Protein AF-A0A969TX48-F1 (afdb_monomer)

pLDDT: mean 79.59, std 17.53, range [32.19, 98.12]

Sequence (129 aa):
MATDNGFSFNRATLFDFSFYENYINISRQLLSPIADNALTYYKYRLVSTTRDEIGRDIYKIEVLPKRKEDPTWAGEVYIIDNQWNLYATDLYVTGKSISQSILDTLRMRQSFVETDKVWRPFAQIFPSN

Structure (mmCIF, N/CA/C/O backbone):
data_AF-A0A969TX48-F1
#
_entry.id   AF-A0A969TX48-F1
#
loop_
_atom_site.group_PDB
_atom_site.id
_atom_site.type_symbol
_atom_site.label_atom_id
_atom_site.label_alt_id
_atom_site.label_comp_id
_atom_site.label_asym_id
_atom_site.label_entity_id
_atom_site.label_seq_id
_atom_site.pdbx_PDB_ins_code
_atom_site.Cartn_x
_atom_site.Cartn_y
_atom_site.Cartn_z
_atom_site.occupancy
_atom_site.B_iso_or_equiv
_atom_site.auth_seq_id
_atom_site.auth_comp_id
_atom_site.auth_asym_id
_atom_site.auth_atom_id
_atom_site.pdbx_PDB_model_num
ATOM 1 N N . MET A 1 1 ? 20.315 25.877 -17.060 1.00 32.19 1 MET A N 1
ATOM 2 C CA . MET A 1 1 ? 20.063 24.780 -18.016 1.00 32.19 1 MET A CA 1
ATOM 3 C C . MET A 1 1 ? 19.610 23.586 -17.194 1.00 32.19 1 MET A C 1
ATOM 5 O O . MET A 1 1 ? 20.451 22.931 -16.602 1.00 32.19 1 MET A O 1
ATOM 9 N N . ALA A 1 2 ? 18.300 23.406 -17.028 1.00 35.12 2 ALA A N 1
ATOM 10 C CA . ALA A 1 2 ? 17.752 22.224 -16.369 1.00 35.12 2 ALA A CA 1
ATOM 11 C C . ALA A 1 2 ? 17.489 21.195 -17.469 1.00 35.12 2 ALA A C 1
ATOM 13 O O . ALA A 1 2 ? 16.756 21.480 -18.414 1.00 35.12 2 ALA A O 1
ATOM 14 N N . THR A 1 3 ? 18.183 20.067 -17.401 1.00 35.12 3 THR A N 1
ATOM 15 C CA . THR A 1 3 ? 18.034 18.934 -18.310 1.00 35.12 3 THR A CA 1
ATOM 16 C C . THR A 1 3 ? 16.641 18.347 -18.137 1.00 35.12 3 THR A C 1
ATOM 18 O O . THR A 1 3 ? 16.366 17.618 -17.188 1.00 35.12 3 THR A O 1
ATOM 21 N N . ASP A 1 4 ? 15.764 18.697 -19.071 1.00 48.16 4 ASP A N 1
ATOM 22 C CA . ASP A 1 4 ? 14.486 18.044 -19.323 1.00 48.16 4 ASP A CA 1
ATOM 23 C C . ASP A 1 4 ? 14.789 16.684 -19.978 1.00 48.16 4 ASP A C 1
ATOM 25 O O . ASP A 1 4 ? 14.751 16.518 -21.198 1.00 48.16 4 ASP A O 1
ATOM 29 N N . ASN A 1 5 ? 15.241 15.721 -19.170 1.00 44.59 5 ASN A N 1
ATOM 30 C CA . ASN A 1 5 ? 15.482 14.359 -19.634 1.00 44.59 5 ASN A CA 1
ATOM 31 C C . ASN A 1 5 ? 14.136 13.641 -19.714 1.00 44.59 5 ASN A C 1
ATOM 33 O O . ASN A 1 5 ? 13.612 13.118 -18.731 1.00 44.59 5 ASN A O 1
ATOM 37 N N . GLY A 1 6 ? 13.586 13.689 -20.925 1.00 41.62 6 GLY A N 1
ATOM 38 C CA . GLY A 1 6 ? 12.281 13.190 -21.309 1.00 41.62 6 GLY A CA 1
ATOM 39 C C . GLY A 1 6 ? 11.969 11.783 -20.813 1.00 41.62 6 GLY A C 1
ATOM 40 O O . GLY A 1 6 ? 12.508 10.792 -21.298 1.00 41.62 6 GLY A O 1
ATOM 41 N N . PHE A 1 7 ? 10.968 11.714 -19.945 1.00 51.03 7 PHE A N 1
ATOM 42 C CA . PHE A 1 7 ? 10.019 10.617 -19.929 1.00 51.03 7 PHE A CA 1
ATOM 43 C C . PHE A 1 7 ? 8.630 11.203 -20.160 1.00 51.03 7 PHE A C 1
ATOM 45 O O . PHE A 1 7 ? 8.092 11.924 -19.319 1.00 51.03 7 PHE A O 1
ATOM 52 N N . SER A 1 8 ? 8.029 10.889 -21.307 1.00 47.28 8 SER A N 1
ATOM 53 C CA . SER A 1 8 ? 6.636 11.217 -21.602 1.00 47.28 8 SER A CA 1
ATOM 54 C C . SER A 1 8 ? 5.707 10.249 -20.861 1.00 47.28 8 SER A C 1
ATOM 56 O O . SER A 1 8 ?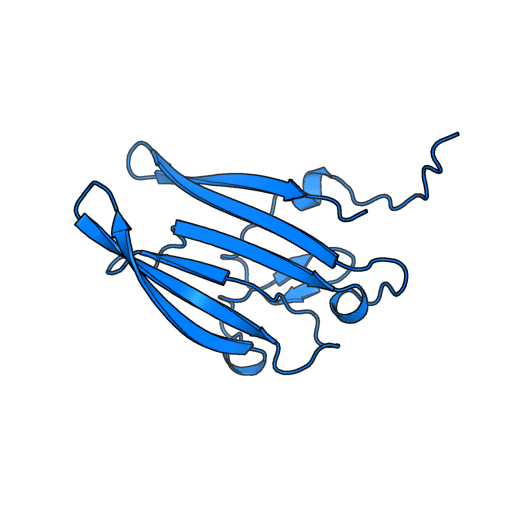 4.974 9.476 -21.478 1.00 47.28 8 SER A O 1
ATOM 58 N N . PHE A 1 9 ? 5.742 10.250 -19.527 1.00 55.78 9 PHE A N 1
ATOM 59 C CA . PHE A 1 9 ? 4.624 9.707 -18.766 1.00 55.78 9 PHE A CA 1
ATOM 60 C C . PHE A 1 9 ? 3.443 10.618 -19.062 1.00 55.78 9 PHE A C 1
ATOM 62 O O . PHE A 1 9 ? 3.477 11.807 -18.734 1.00 55.78 9 PHE A O 1
ATOM 69 N N . ASN A 1 10 ? 2.415 10.097 -19.730 1.00 54.50 10 ASN A N 1
ATOM 70 C CA . ASN A 1 10 ? 1.182 10.848 -19.866 1.00 54.50 10 ASN A CA 1
ATOM 71 C C . ASN A 1 10 ? 0.667 11.091 -18.441 1.00 54.50 10 ASN A C 1
ATOM 73 O O . ASN A 1 10 ? 0.230 10.158 -17.765 1.00 54.50 10 ASN A O 1
ATOM 77 N N . ARG A 1 11 ? 0.808 12.335 -17.965 1.00 56.97 11 ARG A N 1
ATOM 78 C CA . ARG A 1 11 ? 0.489 12.731 -16.589 1.00 56.97 11 ARG A CA 1
ATOM 79 C C . ARG A 1 11 ? -0.959 12.377 -16.243 1.00 56.97 11 ARG A C 1
ATOM 81 O O . ARG A 1 11 ? -1.211 12.045 -15.096 1.00 56.97 11 ARG A O 1
ATOM 88 N N . ALA A 1 12 ? -1.867 12.343 -17.225 1.00 55.53 12 ALA A N 1
ATOM 89 C CA . ALA A 1 12 ? -3.250 11.905 -17.034 1.00 55.53 12 ALA A CA 1
ATOM 90 C C . ALA A 1 12 ? -3.348 10.458 -16.515 1.00 55.53 12 ALA A C 1
ATOM 92 O O . ALA A 1 12 ? -4.078 10.203 -15.566 1.00 55.53 12 ALA A O 1
ATOM 93 N N . THR A 1 13 ? -2.537 9.532 -17.041 1.00 57.94 13 THR A N 1
ATOM 94 C CA . THR A 1 13 ? -2.488 8.124 -16.589 1.00 57.94 13 THR A CA 1
ATOM 95 C C . THR A 1 13 ? -2.015 7.964 -15.145 1.00 57.94 13 THR A C 1
ATOM 97 O O . THR A 1 13 ? -2.324 6.959 -14.523 1.00 57.94 13 THR A O 1
ATOM 100 N N . LEU A 1 14 ? -1.261 8.930 -14.604 1.00 59.72 14 LEU A N 1
ATOM 101 C CA . LEU A 1 14 ? -0.845 8.920 -13.197 1.00 59.72 14 LEU A CA 1
ATOM 102 C C . LEU A 1 14 ? -1.933 9.461 -12.253 1.00 59.72 14 LEU A C 1
ATOM 104 O O . LEU A 1 14 ? -1.836 9.270 -11.046 1.00 59.72 14 LEU A O 1
ATOM 108 N N . PHE A 1 15 ? -2.946 10.150 -12.778 1.00 60.91 15 PHE A N 1
ATOM 109 C CA . PHE A 1 15 ? -4.062 10.673 -11.985 1.00 60.91 15 PHE A CA 1
ATOM 110 C C . PHE A 1 15 ? -5.342 9.839 -12.128 1.00 60.91 15 PHE A C 1
ATOM 112 O O . PHE A 1 15 ? -6.207 9.938 -11.264 1.00 60.91 15 PHE A O 1
ATOM 119 N N . ASP A 1 16 ? -5.447 9.011 -13.169 1.00 70.94 16 ASP A N 1
ATOM 120 C CA . ASP A 1 16 ? -6.643 8.226 -13.500 1.00 70.94 16 ASP A CA 1
ATOM 121 C C . ASP A 1 16 ? -6.435 6.716 -13.286 1.00 70.94 16 ASP A C 1
ATOM 123 O O . ASP A 1 16 ? -6.646 5.893 -14.175 1.00 70.94 16 ASP A O 1
ATOM 127 N N . PHE A 1 17 ? -5.940 6.335 -12.106 1.00 78.31 17 PHE A N 1
ATOM 128 C CA . PHE A 1 17 ? -5.869 4.930 -11.708 1.00 78.31 17 PHE A CA 1
ATOM 129 C C . PHE A 1 17 ? -6.332 4.737 -10.265 1.00 78.31 17 PHE A C 1
ATOM 131 O O . PHE A 1 17 ? -6.232 5.628 -9.418 1.00 78.31 17 PHE A O 1
ATOM 138 N N . SER A 1 18 ? -6.798 3.524 -9.983 1.00 84.56 18 SER A N 1
ATOM 139 C CA . SER A 1 18 ? -7.284 3.099 -8.677 1.00 84.56 18 SER A CA 1
ATOM 140 C C . SER A 1 18 ? -6.540 1.847 -8.230 1.00 84.56 18 SER A C 1
ATOM 142 O O . SER A 1 18 ? -6.384 0.909 -9.009 1.00 84.56 18 SER A O 1
ATOM 144 N N . PHE A 1 19 ? -6.119 1.795 -6.963 1.00 89.31 19 PHE A N 1
ATOM 145 C CA . PHE A 1 19 ? -5.558 0.568 -6.387 1.00 89.31 19 PHE A CA 1
ATOM 146 C C . PHE A 1 19 ? -6.596 -0.547 -6.229 1.00 89.31 19 PHE A C 1
ATOM 148 O O . PHE A 1 19 ? -6.198 -1.688 -6.036 1.00 89.31 19 PHE A O 1
ATOM 155 N N . TYR A 1 20 ? -7.894 -0.257 -6.358 1.00 88.88 20 TYR A N 1
ATOM 156 C CA . TYR A 1 20 ? -8.928 -1.296 -6.403 1.00 88.88 20 TYR A CA 1
ATOM 157 C C . TYR A 1 20 ? -8.900 -2.114 -7.701 1.00 88.88 20 TYR A C 1
ATOM 159 O O . TYR A 1 20 ? -9.446 -3.211 -7.733 1.00 88.88 20 TYR A O 1
ATOM 167 N N . GLU A 1 21 ? -8.240 -1.621 -8.752 1.00 90.88 21 GLU A N 1
ATOM 168 C CA . GLU A 1 21 ? -7.991 -2.413 -9.953 1.00 90.88 21 GLU A CA 1
ATOM 169 C C . GLU A 1 21 ? -6.840 -3.396 -9.719 1.00 90.88 21 GLU A C 1
ATOM 171 O O . GLU A 1 21 ? -5.821 -3.053 -9.117 1.00 90.88 21 GLU A O 1
ATOM 176 N N . ASN A 1 22 ? -6.957 -4.612 -10.260 1.00 93.50 22 ASN A N 1
ATOM 177 C CA . ASN A 1 22 ? -5.914 -5.635 -10.127 1.00 93.50 22 ASN A CA 1
ATOM 178 C C . ASN A 1 22 ? -4.570 -5.187 -10.733 1.00 93.50 22 ASN A C 1
ATOM 180 O O . ASN A 1 22 ? -3.507 -5.557 -10.231 1.00 93.50 22 ASN A O 1
ATOM 184 N N . TYR A 1 23 ? -4.604 -4.379 -11.797 1.00 92.88 23 TYR A N 1
ATOM 185 C CA . TYR A 1 23 ? -3.417 -3.930 -12.520 1.00 92.88 23 TYR A CA 1
ATOM 186 C C . TYR A 1 23 ? -3.458 -2.431 -12.803 1.00 92.88 23 TYR A C 1
ATOM 188 O O . TYR A 1 23 ? -4.480 -1.891 -13.214 1.00 92.88 23 TYR A O 1
ATOM 196 N N . ILE A 1 24 ? -2.307 -1.779 -12.658 1.00 89.88 24 ILE A N 1
ATOM 197 C CA . ILE A 1 24 ? -2.109 -0.356 -12.934 1.00 89.88 24 ILE A CA 1
ATOM 198 C C . ILE A 1 24 ? -1.015 -0.216 -13.993 1.00 89.88 24 ILE A C 1
ATOM 200 O O . ILE A 1 24 ? 0.057 -0.808 -13.876 1.00 89.88 24 ILE A O 1
ATOM 204 N N . ASN A 1 25 ? -1.267 0.569 -15.038 1.00 85.62 25 ASN A N 1
ATOM 205 C CA . ASN A 1 25 ? -0.334 0.745 -16.150 1.00 85.62 25 ASN A CA 1
ATOM 206 C C . ASN A 1 25 ? 0.570 1.965 -15.938 1.00 85.62 25 ASN A C 1
ATOM 208 O O . ASN A 1 25 ? 0.149 3.095 -16.170 1.00 85.62 25 ASN A O 1
ATOM 212 N N . ILE A 1 26 ? 1.832 1.734 -15.563 1.00 78.25 26 ILE A N 1
ATOM 213 C CA . ILE A 1 26 ? 2.874 2.776 -15.500 1.00 78.25 26 ILE A CA 1
ATOM 214 C C . ILE A 1 26 ? 4.135 2.228 -16.150 1.00 78.25 26 ILE A C 1
ATOM 216 O O . ILE A 1 26 ? 4.869 1.456 -15.535 1.00 78.25 26 ILE A O 1
ATOM 220 N N . 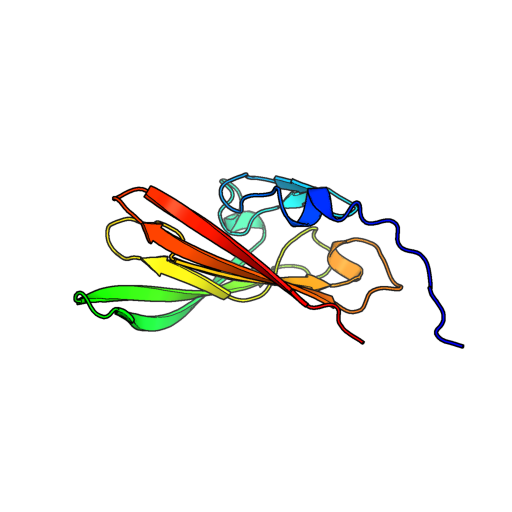SER A 1 27 ? 4.362 2.576 -17.419 1.00 77.38 27 SER A N 1
ATOM 221 C CA . SER A 1 27 ? 5.379 1.979 -18.312 1.00 77.38 27 SER A CA 1
ATOM 222 C C . SER A 1 27 ? 5.229 0.472 -18.573 1.00 77.38 27 SER A C 1
ATOM 224 O O . SER A 1 27 ? 5.564 0.009 -19.659 1.00 77.38 27 SER A O 1
ATOM 226 N N . ARG A 1 28 ? 4.697 -0.293 -17.616 1.00 85.50 28 ARG A N 1
ATOM 227 C CA . ARG A 1 28 ? 4.270 -1.691 -17.701 1.00 85.50 28 ARG A CA 1
ATOM 228 C C . ARG A 1 28 ? 3.110 -1.938 -16.729 1.00 85.50 28 ARG A C 1
ATOM 230 O O . ARG A 1 28 ? 2.829 -1.102 -15.872 1.00 85.50 28 ARG A O 1
ATOM 237 N N . GLN A 1 29 ? 2.462 -3.094 -16.850 1.00 90.12 29 GLN A N 1
ATOM 238 C CA . GLN A 1 29 ? 1.417 -3.531 -15.918 1.00 90.12 29 GLN A CA 1
ATOM 239 C C . GLN A 1 29 ? 2.023 -3.867 -14.558 1.00 90.12 29 GLN A C 1
ATOM 241 O O . GLN A 1 29 ? 2.767 -4.839 -14.445 1.00 90.12 29 GLN A O 1
ATOM 246 N N . LEU A 1 30 ? 1.692 -3.067 -13.549 1.00 92.56 30 LEU A N 1
ATOM 247 C CA . LEU A 1 30 ? 2.034 -3.267 -12.148 1.00 92.56 30 LEU A CA 1
ATOM 248 C C . LEU A 1 30 ? 0.851 -3.898 -11.422 1.00 92.56 30 LEU A C 1
ATOM 250 O O . LEU A 1 30 ? -0.270 -3.407 -11.528 1.00 92.56 30 LEU A O 1
ATOM 254 N N . LEU A 1 31 ? 1.092 -4.960 -10.663 1.00 95.88 31 LEU A N 1
ATOM 255 C CA . LEU A 1 31 ? 0.053 -5.626 -9.886 1.00 95.88 31 LEU A CA 1
ATOM 256 C C . LEU A 1 31 ? -0.304 -4.800 -8.651 1.00 95.88 31 LEU A C 1
ATOM 258 O O . LEU A 1 31 ? 0.591 -4.484 -7.876 1.00 95.88 31 LEU A O 1
ATOM 262 N N . SER A 1 32 ? -1.574 -4.494 -8.407 1.00 94.81 32 SER A N 1
ATOM 263 C CA . SER A 1 32 ? -1.982 -3.767 -7.199 1.00 94.81 32 SER A CA 1
ATOM 264 C C . SER A 1 32 ? -1.679 -4.552 -5.906 1.00 94.81 32 SER A C 1
ATOM 266 O O . SER A 1 32 ? -1.842 -5.775 -5.872 1.00 94.81 32 SER A O 1
ATOM 268 N N . PRO A 1 33 ? -1.289 -3.881 -4.803 1.00 95.56 33 PRO A N 1
ATOM 269 C CA . PRO A 1 33 ? -1.177 -4.495 -3.480 1.00 95.56 33 PRO A CA 1
ATOM 270 C C . PRO A 1 33 ? -2.465 -5.080 -2.916 1.00 95.56 33 PRO A C 1
ATOM 272 O O . PRO A 1 33 ? -2.391 -5.786 -1.917 1.00 95.56 33 PRO A O 1
ATOM 275 N N . ILE A 1 34 ? -3.626 -4.770 -3.488 1.00 93.81 34 ILE A N 1
ATOM 276 C CA . ILE A 1 34 ? -4.914 -5.334 -3.059 1.00 93.81 34 ILE A CA 1
ATOM 277 C C . ILE A 1 34 ? -5.580 -6.164 -4.162 1.00 93.81 34 ILE A C 1
ATOM 279 O O . ILE A 1 34 ? -6.771 -6.438 -4.088 1.00 93.81 34 ILE A O 1
ATOM 283 N N . ALA A 1 35 ? -4.808 -6.575 -5.173 1.00 95.75 35 ALA A N 1
ATOM 284 C CA . ALA A 1 35 ? -5.285 -7.464 -6.221 1.00 95.75 35 ALA A CA 1
ATOM 285 C C . ALA A 1 35 ? -5.652 -8.865 -5.692 1.00 95.75 35 ALA A C 1
ATOM 287 O O . ALA A 1 35 ? -5.098 -9.333 -4.694 1.00 95.75 35 ALA A O 1
ATOM 288 N N . ASP A 1 36 ? -6.490 -9.598 -6.425 1.00 95.00 36 ASP A N 1
ATOM 289 C CA . ASP A 1 36 ? -6.948 -10.943 -6.033 1.00 95.00 36 ASP A CA 1
ATOM 290 C C . ASP A 1 36 ? -5.792 -11.928 -5.773 1.00 95.00 36 ASP A C 1
ATOM 292 O O . ASP A 1 36 ? -5.827 -12.754 -4.860 1.00 95.00 36 ASP A O 1
ATOM 296 N N . ASN A 1 37 ? -4.723 -11.835 -6.566 1.00 94.56 37 ASN A N 1
ATOM 297 C CA . ASN A 1 37 ? -3.534 -12.682 -6.460 1.00 94.56 37 ASN A CA 1
ATOM 298 C C . ASN A 1 37 ? -2.370 -12.004 -5.712 1.00 94.56 37 ASN A C 1
ATOM 300 O O . ASN A 1 37 ? -1.240 -12.506 -5.757 1.00 94.56 37 ASN A O 1
ATOM 304 N N . ALA A 1 38 ? -2.618 -10.899 -5.005 1.00 95.88 38 ALA A N 1
ATOM 305 C CA . ALA A 1 38 ? -1.585 -10.083 -4.374 1.00 95.88 38 ALA A CA 1
ATOM 306 C C . ALA A 1 38 ? -0.738 -10.872 -3.355 1.00 95.88 38 ALA A C 1
ATOM 308 O O . ALA A 1 38 ? 0.489 -10.757 -3.340 1.00 95.88 38 ALA A O 1
ATOM 309 N N . LEU A 1 39 ? -1.338 -11.790 -2.589 1.00 96.00 39 LEU A N 1
ATOM 310 C CA . LEU A 1 39 ? -0.621 -12.652 -1.632 1.00 96.00 39 LEU A CA 1
ATOM 311 C C . LEU A 1 39 ? 0.458 -13.539 -2.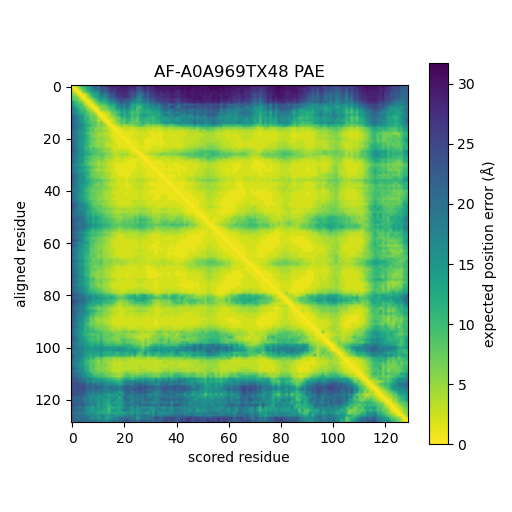277 1.00 96.00 39 LEU A C 1
ATOM 313 O O . LEU A 1 39 ? 1.378 -13.997 -1.592 1.00 96.00 39 LEU A O 1
ATOM 317 N N . THR A 1 40 ? 0.400 -13.770 -3.590 1.00 96.69 40 THR A N 1
ATOM 318 C CA . THR A 1 40 ? 1.455 -14.477 -4.331 1.00 96.69 40 THR A CA 1
ATOM 319 C C . THR A 1 40 ? 2.724 -13.634 -4.430 1.00 96.69 40 THR A C 1
ATOM 321 O O . THR A 1 40 ? 3.819 -14.176 -4.270 1.00 96.69 40 THR A O 1
ATOM 324 N N . TYR A 1 41 ? 2.583 -12.319 -4.589 1.00 96.75 41 TYR A N 1
ATOM 325 C CA . TYR A 1 41 ? 3.663 -11.383 -4.908 1.00 96.75 41 TYR A CA 1
ATOM 326 C C . TYR A 1 41 ? 4.114 -10.537 -3.718 1.00 96.75 41 TYR A C 1
ATOM 328 O O . TYR A 1 41 ? 5.259 -10.091 -3.690 1.00 96.75 41 TYR A O 1
ATOM 336 N N . TYR A 1 42 ? 3.263 -10.378 -2.706 1.00 97.56 42 TYR A N 1
ATOM 337 C CA . TYR A 1 42 ? 3.513 -9.513 -1.560 1.00 97.56 42 TYR A CA 1
ATOM 338 C C . TYR A 1 42 ? 3.620 -10.281 -0.246 1.00 97.56 42 TYR A C 1
ATOM 340 O O . TYR A 1 42 ? 3.045 -11.356 -0.056 1.00 97.56 42 TYR A O 1
ATOM 348 N N . LYS A 1 43 ? 4.374 -9.705 0.684 1.00 97.81 43 LYS A N 1
ATOM 349 C CA . LYS A 1 43 ? 4.250 -9.939 2.119 1.00 97.81 43 LYS A CA 1
ATOM 350 C C . LYS A 1 43 ? 3.640 -8.691 2.741 1.00 97.81 43 LYS A C 1
ATOM 352 O O . LYS A 1 43 ? 3.974 -7.580 2.335 1.00 97.81 43 LYS A O 1
ATOM 357 N N . TYR A 1 44 ? 2.798 -8.899 3.743 1.00 97.44 44 TYR A N 1
ATOM 358 C CA . TYR A 1 44 ? 2.162 -7.822 4.488 1.00 97.44 44 TYR A CA 1
ATOM 359 C C . TYR A 1 44 ? 2.602 -7.873 5.938 1.00 97.44 44 TYR A C 1
ATOM 361 O O . TYR A 1 44 ? 2.762 -8.956 6.509 1.00 97.44 44 TYR A O 1
ATOM 369 N N . ARG A 1 45 ? 2.781 -6.700 6.534 1.00 97.62 45 ARG A N 1
ATOM 370 C CA . ARG A 1 45 ? 3.081 -6.563 7.956 1.00 97.62 45 ARG A CA 1
ATOM 371 C C . ARG A 1 45 ? 2.219 -5.461 8.547 1.00 97.62 45 ARG A C 1
ATOM 373 O O . ARG A 1 45 ? 2.290 -4.323 8.099 1.00 97.62 45 ARG A O 1
ATOM 380 N N . LEU A 1 46 ? 1.425 -5.787 9.565 1.00 96.94 46 LEU A N 1
ATOM 381 C CA . LEU A 1 46 ? 0.731 -4.768 10.348 1.00 96.94 46 LEU A CA 1
ATOM 382 C C . LEU A 1 46 ? 1.780 -3.944 11.106 1.00 96.94 46 LEU A C 1
ATOM 384 O O . LEU A 1 46 ? 2.563 -4.493 11.881 1.00 96.94 46 LEU A O 1
ATOM 388 N N . VAL A 1 47 ? 1.817 -2.640 10.844 1.00 97.19 47 VAL A N 1
ATOM 389 C CA . VAL A 1 47 ? 2.76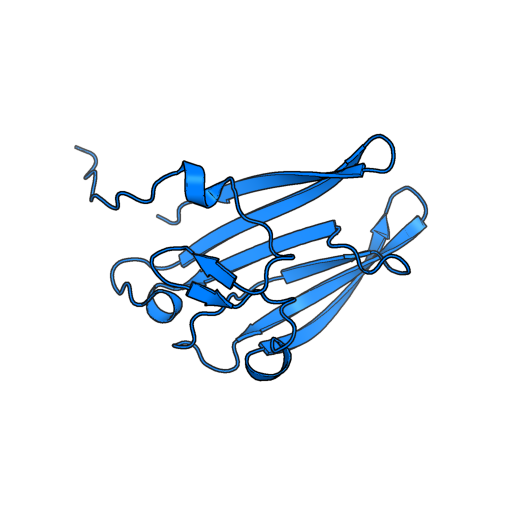1 -1.700 11.462 1.00 97.19 47 VAL A CA 1
ATOM 390 C C . VAL A 1 47 ? 2.149 -1.083 12.710 1.00 97.19 47 VAL A C 1
ATOM 392 O O . VAL A 1 47 ? 2.799 -1.020 13.750 1.00 97.19 47 VAL A O 1
ATOM 395 N N . SER A 1 48 ? 0.903 -0.623 12.611 1.00 95.50 48 SER A N 1
ATOM 396 C CA . SER A 1 48 ? 0.187 0.005 13.718 1.00 95.50 48 SER A CA 1
ATOM 397 C C . SER A 1 48 ? -1.315 0.024 13.466 1.00 95.50 48 SER A C 1
ATOM 399 O O . SER A 1 48 ? -1.758 -0.013 12.318 1.00 95.50 48 SER A O 1
ATOM 401 N N . THR A 1 49 ? -2.077 0.187 14.541 1.00 95.69 49 THR A N 1
ATOM 402 C CA . THR A 1 49 ? -3.506 0.501 14.495 1.00 95.69 49 THR A CA 1
ATOM 403 C C . THR A 1 49 ? -3.714 1.856 15.158 1.00 95.69 49 THR A C 1
ATOM 405 O O . THR A 1 49 ? -3.234 2.079 16.269 1.00 95.69 49 THR A O 1
ATOM 408 N N . THR A 1 50 ? -4.395 2.769 14.476 1.00 92.75 50 THR A N 1
ATOM 409 C CA . THR A 1 50 ? -4.718 4.119 14.970 1.00 92.75 50 THR A CA 1
ATOM 410 C C . THR A 1 50 ? -6.215 4.360 14.873 1.00 92.75 50 THR A C 1
ATOM 412 O O . THR A 1 50 ? -6.858 3.702 14.071 1.00 92.75 50 THR A O 1
ATOM 415 N N . ARG A 1 51 ? -6.775 5.316 15.620 1.00 89.38 51 ARG A N 1
ATOM 416 C CA . ARG A 1 51 ? -8.169 5.746 15.419 1.00 89.38 51 ARG A CA 1
ATOM 417 C C . ARG A 1 51 ? -8.256 7.078 14.706 1.00 89.38 51 ARG A C 1
ATOM 419 O O . ARG A 1 51 ? -7.416 7.945 14.943 1.00 89.38 51 ARG A O 1
ATOM 426 N N . ASP A 1 52 ? -9.276 7.226 13.871 1.00 83.38 52 ASP A N 1
ATOM 427 C CA . ASP A 1 52 ? -9.666 8.528 13.338 1.00 83.38 52 ASP A CA 1
ATOM 428 C C . ASP A 1 52 ? -10.502 9.343 14.338 1.00 83.38 52 ASP A C 1
ATOM 430 O O . ASP A 1 52 ? -10.816 8.897 15.445 1.00 83.38 52 ASP A O 1
ATOM 434 N N . GLU A 1 53 ? -10.857 10.564 13.938 1.00 80.69 53 GLU A N 1
ATOM 435 C CA . GLU A 1 53 ? -11.597 11.526 14.764 1.00 80.69 53 GLU A CA 1
ATOM 436 C C . GLU A 1 53 ? -12.993 11.036 15.177 1.00 80.69 53 GLU A C 1
ATOM 438 O O . GLU A 1 53 ? -13.518 11.476 16.199 1.00 80.69 53 GLU A O 1
ATOM 443 N N . ILE A 1 54 ? -13.584 10.109 14.416 1.00 83.94 54 ILE A N 1
ATOM 444 C CA . ILE A 1 54 ? -14.909 9.540 14.692 1.00 83.94 54 ILE A CA 1
ATOM 445 C C . ILE A 1 54 ? -14.834 8.154 15.354 1.00 83.94 54 ILE A C 1
ATOM 447 O O . ILE A 1 54 ? -15.863 7.519 15.581 1.00 83.94 54 ILE A O 1
ATOM 451 N N . GLY A 1 55 ? -13.628 7.701 15.714 1.00 85.31 55 GLY A N 1
ATOM 452 C CA . GLY A 1 55 ? -13.386 6.491 16.495 1.00 85.31 55 GLY A CA 1
ATOM 453 C C . GLY A 1 55 ? -13.266 5.197 15.689 1.00 85.31 55 GLY A C 1
ATOM 454 O O . GLY A 1 55 ? -13.291 4.128 16.297 1.00 85.31 55 GLY A O 1
ATOM 455 N N . ARG A 1 56 ? -13.123 5.257 14.358 1.00 87.81 56 ARG A N 1
ATOM 456 C CA . ARG A 1 56 ? -12.857 4.072 13.524 1.00 87.81 56 ARG A CA 1
ATOM 457 C C . ARG A 1 56 ? -11.394 3.6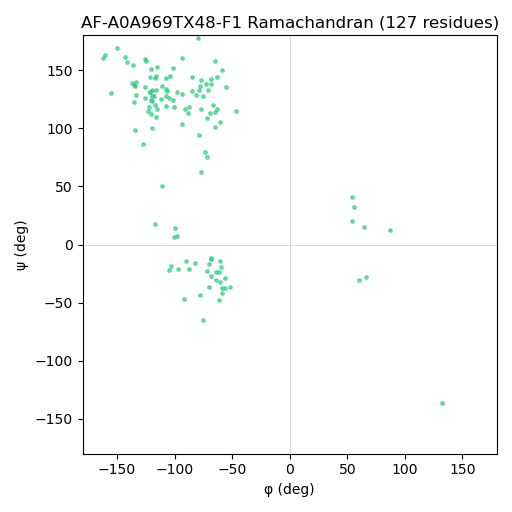72 13.628 1.00 87.81 56 ARG A C 1
ATOM 459 O O . ARG A 1 56 ? -10.516 4.530 13.542 1.00 87.81 56 ARG A O 1
ATOM 466 N N . ASP A 1 57 ? -11.130 2.375 13.756 1.00 91.69 57 ASP A N 1
ATOM 467 C CA . ASP A 1 57 ? -9.771 1.848 13.689 1.00 91.69 57 ASP A CA 1
ATOM 468 C C . ASP A 1 57 ? -9.255 1.894 12.234 1.00 91.69 57 ASP A C 1
ATOM 470 O O . ASP A 1 57 ? -9.966 1.592 11.276 1.00 91.69 57 ASP A O 1
ATOM 474 N N . ILE A 1 58 ? -7.998 2.293 12.070 1.00 92.81 58 ILE A N 1
ATOM 475 C CA . ILE A 1 58 ? -7.258 2.366 10.812 1.00 92.81 58 ILE A CA 1
ATOM 476 C 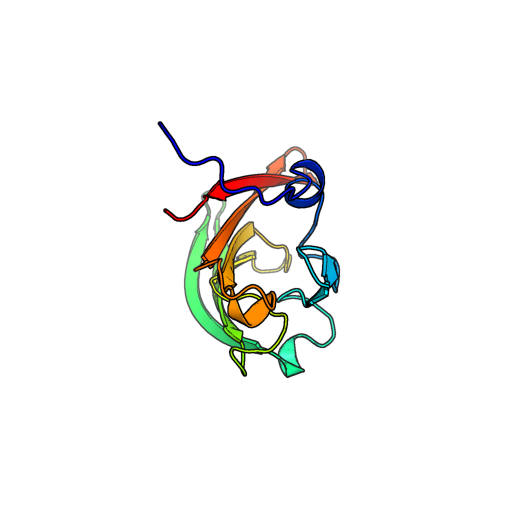C . ILE A 1 58 ? -6.012 1.500 10.967 1.00 92.81 58 ILE A C 1
ATOM 478 O O . ILE A 1 58 ? -5.138 1.776 11.797 1.00 92.81 58 ILE A O 1
ATOM 482 N N . TYR A 1 59 ? -5.910 0.472 10.134 1.00 95.19 59 TYR A N 1
ATOM 483 C CA . TYR A 1 59 ? -4.758 -0.409 10.053 1.00 95.19 59 TYR A CA 1
ATOM 484 C C . TYR A 1 59 ? -3.728 0.158 9.094 1.00 95.19 59 TYR A C 1
ATOM 486 O O . TYR A 1 59 ? -3.978 0.282 7.897 1.00 95.19 59 TYR A O 1
ATOM 494 N N . LYS A 1 60 ? -2.541 0.447 9.616 1.00 96.19 60 LYS A N 1
ATOM 495 C CA . LYS A 1 60 ? -1.364 0.748 8.813 1.00 96.19 60 LYS A CA 1
ATOM 496 C C . LYS A 1 60 ? -0.646 -0.557 8.488 1.00 96.19 60 LYS A C 1
ATOM 498 O O . LYS A 1 60 ? -0.100 -1.202 9.385 1.00 96.19 60 LYS A O 1
ATOM 503 N N . ILE A 1 61 ? -0.626 -0.934 7.217 1.00 97.56 61 ILE A N 1
ATOM 504 C CA . ILE A 1 61 ? -0.058 -2.195 6.741 1.00 97.56 61 ILE A CA 1
ATOM 505 C C . ILE A 1 61 ? 1.075 -1.889 5.767 1.00 97.56 61 ILE A C 1
ATOM 507 O O . ILE A 1 61 ? 0.886 -1.217 4.758 1.00 97.56 61 ILE A O 1
ATOM 511 N N . GLU A 1 62 ? 2.260 -2.406 6.058 1.00 98.12 62 GLU A N 1
ATOM 512 C CA . GLU A 1 62 ? 3.395 -2.365 5.145 1.00 98.12 62 GLU A CA 1
ATOM 513 C C . GLU A 1 62 ? 3.242 -3.448 4.072 1.00 98.12 62 GLU A C 1
ATOM 515 O O . GLU A 1 62 ? 2.964 -4.611 4.380 1.00 98.12 62 GLU A O 1
ATOM 520 N N . VAL A 1 63 ? 3.453 -3.052 2.818 1.00 97.88 63 VAL A N 1
ATOM 521 C CA . VAL A 1 63 ? 3.425 -3.887 1.619 1.00 97.88 63 VAL A CA 1
ATOM 522 C C . VAL A 1 63 ? 4.854 -4.081 1.124 1.00 97.88 63 VAL A C 1
ATOM 524 O O . VAL A 1 63 ? 5.543 -3.124 0.761 1.00 97.88 63 VAL A O 1
ATOM 527 N N . LEU A 1 64 ? 5.291 -5.338 1.082 1.00 96.50 64 LEU A N 1
ATOM 528 C CA . LEU A 1 64 ? 6.645 -5.720 0.696 1.00 96.50 64 LEU A CA 1
ATOM 529 C C . LEU A 1 64 ? 6.606 -6.691 -0.489 1.00 96.50 64 LEU A C 1
ATOM 531 O O . LEU A 1 64 ? 6.161 -7.831 -0.319 1.00 96.50 64 LEU A O 1
ATOM 535 N N . PRO A 1 65 ? 7.112 -6.311 -1.673 1.00 96.12 65 PRO A N 1
ATOM 536 C CA . PRO A 1 65 ? 7.335 -7.253 -2.760 1.00 96.12 65 PRO A CA 1
ATOM 537 C C . PRO A 1 65 ? 8.213 -8.419 -2.312 1.00 96.12 65 PRO A C 1
ATOM 539 O O . PRO A 1 65 ? 9.258 -8.232 -1.683 1.00 96.12 65 PRO A O 1
ATOM 542 N N . LYS A 1 66 ? 7.836 -9.645 -2.677 1.00 95.88 66 LYS A N 1
ATOM 543 C CA . LYS A 1 66 ? 8.673 -10.829 -2.440 1.00 95.88 66 LYS A CA 1
ATOM 544 C C . LYS A 1 66 ? 9.937 -10.813 -3.299 1.00 95.88 66 LYS A C 1
ATOM 546 O O . LYS A 1 66 ? 10.938 -11.406 -2.898 1.00 95.88 66 LYS A O 1
ATOM 551 N N . ARG A 1 67 ? 9.903 -10.154 -4.463 1.00 92.88 67 ARG A N 1
ATOM 552 C CA . ARG A 1 67 ? 11.037 -10.001 -5.386 1.00 92.88 6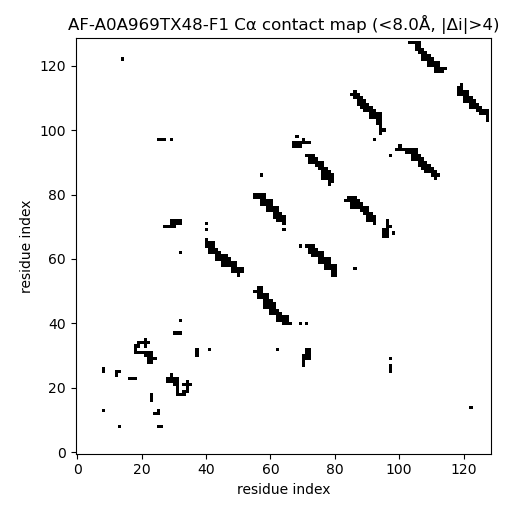7 ARG A CA 1
ATOM 553 C C . ARG A 1 67 ? 11.097 -8.565 -5.896 1.00 92.88 67 ARG A C 1
ATOM 555 O O . ARG A 1 67 ? 10.075 -7.984 -6.230 1.00 92.88 67 ARG A O 1
ATOM 562 N N . LYS A 1 68 ? 12.307 -8.008 -5.993 1.00 85.94 68 LYS A N 1
ATOM 563 C CA . LYS A 1 68 ? 12.529 -6.608 -6.406 1.00 85.94 68 LYS A CA 1
ATOM 564 C C . LYS A 1 68 ? 12.274 -6.349 -7.898 1.00 85.94 68 LYS A C 1
ATOM 566 O O . LYS A 1 68 ? 12.048 -5.209 -8.279 1.00 85.94 68 LYS A O 1
ATOM 571 N N . GLU A 1 69 ? 12.354 -7.394 -8.718 1.00 87.44 69 GLU A N 1
ATOM 572 C CA . GLU A 1 69 ? 12.211 -7.319 -10.180 1.00 87.44 69 GLU A CA 1
ATOM 573 C C . GLU A 1 69 ? 10.744 -7.503 -10.633 1.00 87.44 69 GLU A C 1
ATOM 575 O O . GLU A 1 69 ? 10.403 -7.229 -11.787 1.00 87.44 69 GLU A O 1
ATOM 580 N N . ASP A 1 70 ? 9.873 -7.989 -9.736 1.00 91.25 70 ASP A N 1
ATOM 581 C CA . ASP A 1 70 ? 8.459 -8.205 -10.044 1.00 91.25 70 ASP A CA 1
ATOM 582 C C . ASP A 1 70 ? 7.764 -6.843 -10.243 1.00 91.25 70 ASP A C 1
ATOM 584 O O . ASP A 1 70 ? 8.064 -5.887 -9.517 1.00 91.25 70 ASP A O 1
ATOM 588 N N . PRO A 1 71 ? 6.814 -6.730 -11.190 1.00 92.75 71 PRO A N 1
ATOM 589 C CA . PRO A 1 71 ? 6.091 -5.489 -11.446 1.00 92.75 71 PRO A CA 1
ATOM 590 C C . PRO A 1 71 ? 5.080 -5.207 -10.337 1.00 92.75 71 PRO A C 1
ATOM 592 O O . PRO A 1 71 ? 3.891 -5.497 -10.447 1.00 92.75 71 PRO A O 1
ATOM 595 N N . THR A 1 72 ? 5.583 -4.687 -9.230 1.00 94.69 72 THR A N 1
ATOM 596 C CA . THR A 1 72 ? 4.888 -4.634 -7.948 1.00 94.69 72 THR A CA 1
ATOM 597 C C . THR A 1 72 ? 5.208 -3.338 -7.213 1.00 94.69 72 THR A C 1
ATOM 599 O O . THR A 1 72 ? 6.194 -2.666 -7.521 1.00 94.69 72 THR A O 1
ATOM 602 N N . TRP A 1 73 ? 4.371 -2.991 -6.238 1.00 94.81 73 TRP A N 1
ATOM 603 C CA . TRP A 1 73 ? 4.509 -1.795 -5.408 1.00 94.81 73 TRP A CA 1
ATOM 604 C C . TRP A 1 73 ? 5.096 -2.115 -4.040 1.00 94.81 73 TRP A C 1
ATOM 606 O O . TRP A 1 73 ? 4.867 -3.179 -3.478 1.00 94.81 73 TRP A O 1
ATOM 616 N N . ALA A 1 74 ? 5.787 -1.162 -3.440 1.00 95.31 74 ALA A N 1
ATOM 617 C CA . ALA A 1 74 ? 6.219 -1.239 -2.052 1.00 95.31 74 ALA A CA 1
ATOM 618 C C . ALA A 1 74 ? 5.730 -0.015 -1.280 1.00 95.31 74 ALA A C 1
ATOM 620 O O . ALA A 1 74 ? 5.457 1.019 -1.879 1.00 95.31 74 ALA A O 1
ATOM 621 N N . GLY A 1 75 ? 5.629 -0.110 0.043 1.00 96.44 75 GLY A N 1
ATOM 622 C CA . GLY A 1 75 ? 5.247 1.022 0.888 1.00 96.44 75 GLY A CA 1
ATOM 623 C C . GLY A 1 75 ? 4.171 0.645 1.888 1.00 96.44 75 GLY A C 1
ATOM 624 O O . GLY A 1 75 ? 4.266 -0.396 2.529 1.00 96.44 75 GLY A O 1
ATOM 625 N N . GLU A 1 76 ? 3.170 1.501 2.051 1.00 97.19 76 GLU A N 1
ATOM 626 C CA . GLU A 1 76 ? 2.182 1.402 3.119 1.00 97.19 76 GLU A CA 1
ATOM 627 C C . GLU A 1 76 ? 0.766 1.608 2.571 1.00 97.19 76 GLU A C 1
ATOM 629 O O . GLU A 1 76 ? 0.505 2.513 1.777 1.00 97.19 76 GLU A O 1
ATOM 634 N N . VAL A 1 77 ? -0.166 0.772 3.020 1.00 95.75 77 VAL A N 1
ATOM 635 C CA . VAL A 1 77 ? -1.604 0.950 2.809 1.00 95.75 77 VAL A CA 1
ATOM 636 C C . VAL A 1 77 ? -2.284 1.154 4.152 1.00 95.75 77 VAL A C 1
ATOM 638 O O . VAL A 1 77 ? -1.885 0.580 5.168 1.00 95.75 77 VAL A O 1
ATOM 641 N N . TYR A 1 78 ? -3.308 1.993 4.152 1.00 94.25 78 TYR A N 1
ATOM 642 C CA . TYR A 1 78 ? -4.100 2.325 5.322 1.00 94.25 78 TYR A CA 1
ATOM 643 C C . TYR A 1 78 ? -5.520 1.847 5.060 1.00 94.25 78 TYR A C 1
ATOM 645 O O . TYR A 1 78 ? -6.134 2.282 4.088 1.00 94.25 78 TYR A O 1
ATOM 653 N N . ILE A 1 79 ? -6.025 0.944 5.895 1.00 92.19 79 ILE A N 1
ATOM 654 C CA . ILE A 1 79 ? -7.336 0.309 5.717 1.00 92.19 79 ILE A CA 1
ATOM 655 C C . ILE A 1 79 ? -8.214 0.628 6.918 1.00 92.19 79 ILE A C 1
ATOM 657 O O . ILE A 1 79 ? -7.767 0.493 8.054 1.00 92.19 79 ILE A O 1
ATOM 661 N N . ILE A 1 80 ? -9.455 1.034 6.668 1.00 89.75 80 ILE A N 1
ATOM 662 C CA . ILE A 1 80 ? -10.444 1.282 7.723 1.00 89.75 80 ILE A CA 1
ATOM 663 C C . ILE A 1 80 ? -11.051 -0.043 8.151 1.00 89.75 80 ILE A C 1
ATOM 665 O O . ILE A 1 80 ? -11.536 -0.813 7.315 1.00 89.75 80 ILE A O 1
ATOM 669 N N . ASP A 1 81 ? -11.045 -0.285 9.455 1.00 79.69 81 ASP A N 1
ATOM 670 C CA . ASP A 1 81 ? -11.669 -1.454 10.051 1.00 79.69 81 ASP A CA 1
ATOM 671 C C . ASP A 1 81 ? -13.175 -1.512 9.735 1.00 79.69 81 ASP A C 1
ATOM 673 O O . ASP A 1 81 ? -13.835 -0.490 9.524 1.00 79.69 81 ASP A O 1
ATOM 677 N N . ASN A 1 82 ? -13.718 -2.730 9.669 1.00 77.88 82 ASN A N 1
ATOM 678 C CA . ASN A 1 82 ? -15.112 -3.069 9.356 1.00 77.88 82 ASN A CA 1
ATOM 679 C C . ASN A 1 82 ? -15.591 -2.737 7.922 1.00 77.88 82 ASN A C 1
ATOM 681 O O . ASN A 1 82 ? -16.464 -3.423 7.394 1.00 77.88 82 ASN A O 1
ATOM 685 N N . GLN A 1 83 ? -15.021 -1.723 7.265 1.00 73.56 83 GLN A N 1
ATOM 686 C CA . GLN A 1 83 ? -15.352 -1.352 5.883 1.00 73.56 83 GLN A CA 1
ATOM 687 C C . GLN A 1 83 ? -14.380 -1.942 4.858 1.00 73.56 83 GLN A C 1
ATOM 689 O O . GLN A 1 83 ? -14.737 -2.040 3.689 1.00 73.56 83 GLN A O 1
ATOM 694 N N . TRP A 1 84 ? -13.165 -2.315 5.281 1.00 78.25 84 TRP A N 1
ATOM 695 C CA . TRP A 1 84 ? -12.085 -2.820 4.418 1.00 78.25 84 TRP A CA 1
ATOM 696 C C . TRP A 1 84 ? -11.735 -1.895 3.241 1.00 78.25 84 TRP A C 1
ATOM 698 O O . TRP A 1 84 ? -11.096 -2.309 2.275 1.00 78.25 84 TRP A O 1
ATOM 708 N N . ASN A 1 85 ? -12.108 -0.620 3.348 1.00 85.25 85 ASN A N 1
ATOM 709 C CA . ASN A 1 85 ? -11.816 0.403 2.357 1.00 85.25 85 ASN A CA 1
ATOM 710 C C . ASN A 1 85 ? -10.422 0.987 2.598 1.00 85.25 85 ASN A C 1
ATOM 712 O O . ASN A 1 85 ? -10.006 1.195 3.743 1.00 85.25 85 ASN A O 1
ATOM 716 N N . LEU A 1 86 ? -9.726 1.313 1.510 1.00 87.06 86 LEU A N 1
ATOM 717 C CA . LEU A 1 86 ? -8.509 2.115 1.548 1.00 87.06 86 LEU A CA 1
ATOM 718 C C . LEU A 1 86 ? -8.828 3.515 2.089 1.00 87.06 86 LEU A C 1
ATOM 720 O O . LEU A 1 86 ? -9.549 4.285 1.460 1.00 87.06 86 LEU A O 1
ATOM 724 N N . TYR A 1 87 ? -8.248 3.843 3.239 1.00 86.94 87 TYR A N 1
ATOM 725 C CA . TYR A 1 87 ? -8.202 5.192 3.800 1.00 86.94 87 TYR A CA 1
ATOM 726 C C . TYR A 1 87 ? -7.144 6.041 3.095 1.00 86.94 87 TYR A C 1
ATOM 728 O O . TYR A 1 87 ? -7.360 7.200 2.755 1.00 86.94 87 TYR A O 1
ATOM 736 N N . ALA A 1 88 ? -5.975 5.450 2.867 1.00 88.94 88 ALA A N 1
ATOM 737 C CA . ALA A 1 88 ? -4.861 6.081 2.185 1.00 88.94 88 ALA A CA 1
ATOM 738 C C . ALA A 1 88 ? -3.880 5.022 1.674 1.00 88.94 88 ALA A C 1
ATOM 740 O O . ALA A 1 88 ? -3.858 3.880 2.133 1.00 88.94 88 ALA A O 1
ATOM 741 N N . THR A 1 89 ? -3.019 5.421 0.754 1.00 91.31 89 THR A N 1
ATOM 742 C CA . THR A 1 89 ? -1.883 4.647 0.270 1.00 91.31 89 THR A CA 1
ATOM 743 C C . THR A 1 89 ? -0.674 5.560 0.192 1.00 91.31 89 THR A C 1
ATOM 745 O O . THR A 1 89 ? -0.771 6.683 -0.299 1.00 91.31 89 THR A O 1
ATOM 748 N N . ASP A 1 90 ? 0.473 5.065 0.622 1.00 92.94 90 ASP A N 1
ATOM 749 C CA . ASP A 1 90 ? 1.773 5.673 0.393 1.00 92.94 90 ASP A CA 1
ATOM 750 C C . ASP A 1 90 ? 2.675 4.603 -0.221 1.00 92.94 90 ASP A C 1
ATOM 752 O O . ASP A 1 90 ? 3.336 3.831 0.474 1.00 92.94 90 ASP A O 1
ATOM 756 N N . LEU A 1 91 ? 2.606 4.496 -1.545 1.00 93.25 91 LEU A N 1
ATOM 757 C CA . LEU A 1 91 ? 3.195 3.405 -2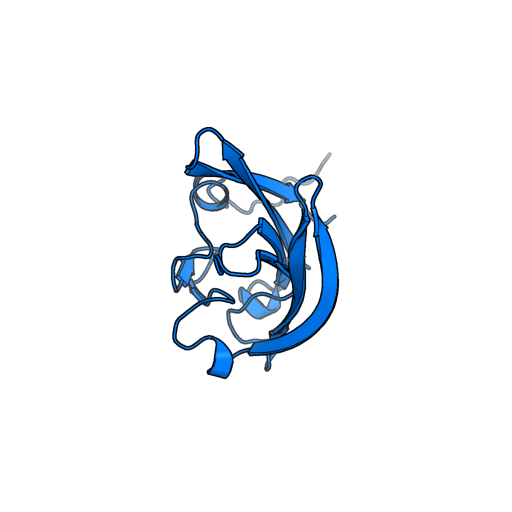.307 1.00 93.25 91 LEU A CA 1
ATOM 758 C C . LEU A 1 91 ? 4.214 3.940 -3.299 1.00 93.25 91 LEU A C 1
ATOM 760 O O . LEU A 1 91 ? 4.116 5.061 -3.792 1.00 93.25 91 LEU A O 1
ATOM 764 N N . TYR A 1 92 ? 5.204 3.127 -3.620 1.00 91.56 92 TYR A N 1
ATOM 765 C CA . TYR A 1 92 ? 6.240 3.463 -4.571 1.00 91.56 92 TYR A CA 1
ATOM 766 C C . TYR A 1 92 ? 6.623 2.266 -5.430 1.00 91.56 92 TYR A C 1
ATOM 768 O O . TYR A 1 92 ? 6.454 1.107 -5.047 1.00 91.56 92 TYR A O 1
ATOM 776 N N . VAL A 1 93 ? 7.174 2.568 -6.598 1.00 90.44 93 VAL A N 1
ATOM 777 C CA . VAL A 1 93 ? 7.818 1.604 -7.487 1.00 90.44 93 VAL A CA 1
ATOM 778 C C . VAL A 1 93 ? 9.254 2.029 -7.726 1.00 90.44 93 VAL A C 1
ATOM 780 O O . VAL A 1 93 ? 9.562 3.213 -7.817 1.00 90.44 93 VAL A O 1
ATOM 783 N N . THR A 1 94 ? 10.144 1.054 -7.829 1.00 86.88 94 THR A N 1
ATOM 784 C CA . THR A 1 94 ? 11.555 1.275 -8.165 1.00 86.88 94 THR A CA 1
ATOM 785 C C . THR A 1 94 ? 11.777 1.132 -9.668 1.00 86.88 94 THR A C 1
ATOM 787 O O . THR A 1 94 ? 10.996 0.455 -10.349 1.00 86.88 94 THR A O 1
ATOM 790 N N . GLY A 1 95 ? 12.877 1.676 -10.192 1.00 82.50 95 GLY A N 1
ATOM 791 C CA . GLY A 1 95 ? 13.260 1.462 -11.591 1.00 82.50 95 GLY A CA 1
ATOM 792 C C . GLY A 1 95 ? 13.301 -0.011 -12.003 1.00 82.50 95 GLY A C 1
ATOM 793 O O . GLY A 1 95 ? 12.849 -0.372 -13.087 1.00 82.50 95 GLY A O 1
ATOM 794 N N . LYS A 1 96 ? 13.738 -0.899 -11.100 1.00 82.12 96 LYS A N 1
ATOM 795 C CA . LYS A 1 96 ? 13.751 -2.354 -11.331 1.00 82.12 96 LYS A CA 1
ATOM 796 C C . LYS A 1 96 ? 12.352 -2.923 -11.564 1.00 82.12 96 LYS A C 1
ATOM 798 O O . LYS A 1 96 ? 12.129 -3.606 -12.561 1.00 82.12 96 LYS A O 1
ATOM 803 N N . SER A 1 97 ? 11.393 -2.568 -10.708 1.00 80.25 97 SER A N 1
ATOM 804 C CA . SER A 1 97 ? 10.006 -3.042 -10.824 1.00 80.25 97 SER A CA 1
ATOM 805 C C . SER A 1 97 ? 9.310 -2.567 -12.103 1.00 80.25 97 SER A C 1
ATOM 807 O O . SER A 1 97 ? 8.494 -3.305 -12.650 1.00 80.25 97 SER A O 1
ATOM 809 N N . ILE A 1 98 ? 9.666 -1.394 -12.644 1.00 80.25 98 ILE A N 1
ATOM 810 C CA . ILE A 1 98 ? 9.122 -0.892 -13.922 1.00 80.25 98 ILE A CA 1
ATOM 811 C C . ILE A 1 98 ? 10.029 -1.156 -15.136 1.00 80.25 98 ILE A C 1
ATOM 813 O O . ILE A 1 98 ? 9.733 -0.681 -16.229 1.00 80.25 98 ILE A O 1
ATOM 817 N N . SER A 1 99 ? 11.115 -1.921 -14.971 1.00 77.62 99 SER A N 1
ATOM 818 C CA . SER A 1 99 ? 12.113 -2.193 -16.021 1.00 77.62 99 SER A CA 1
ATOM 819 C C . SER A 1 99 ? 12.736 -0.930 -16.637 1.00 77.62 99 SER A C 1
ATOM 821 O O . SER A 1 99 ? 13.105 -0.914 -17.809 1.00 77.62 99 SER A O 1
ATOM 823 N N . GLN A 1 100 ? 12.877 0.130 -15.841 1.00 72.88 100 GLN A N 1
ATOM 824 C CA . GLN A 1 100 ? 13.537 1.377 -16.217 1.00 72.88 100 GLN A CA 1
ATOM 825 C C . GLN A 1 100 ? 14.726 1.636 -15.295 1.00 72.88 100 GLN A C 1
ATOM 827 O O . GLN A 1 100 ? 14.573 2.142 -14.191 1.00 72.88 100 GLN A O 1
ATOM 832 N N . SER A 1 101 ? 15.935 1.325 -15.761 1.00 65.50 101 SER A N 1
ATOM 833 C CA . SER A 1 101 ? 17.165 1.488 -14.971 1.00 65.50 101 SER A CA 1
ATOM 834 C C . SER A 1 101 ? 17.558 2.946 -14.694 1.00 65.50 101 SER A C 1
ATOM 836 O O . SER A 1 101 ? 18.458 3.174 -13.898 1.00 65.50 101 SER A O 1
ATOM 838 N N . ILE A 1 102 ? 16.920 3.910 -15.366 1.00 61.16 102 ILE A N 1
ATOM 839 C CA . ILE A 1 102 ? 17.202 5.352 -15.249 1.00 61.16 102 ILE A CA 1
ATOM 840 C C . ILE A 1 102 ? 16.392 5.992 -14.107 1.00 61.16 102 ILE A C 1
ATOM 842 O O . ILE A 1 102 ? 16.758 7.056 -13.621 1.00 61.16 102 ILE A O 1
ATOM 846 N N . LEU A 1 103 ? 15.294 5.361 -13.678 1.00 65.75 103 LEU A N 1
ATOM 847 C CA . LEU A 1 103 ? 14.461 5.860 -12.589 1.00 65.75 103 LEU A CA 1
ATOM 848 C C . LEU A 1 103 ? 14.908 5.232 -11.265 1.00 65.75 103 LEU A C 1
ATOM 850 O O . LEU A 1 103 ? 14.946 4.008 -11.150 1.00 65.75 103 LEU A O 1
ATOM 854 N N . ASP A 1 104 ? 15.132 6.045 -10.237 1.00 71.50 104 ASP A N 1
ATOM 855 C CA . ASP A 1 104 ? 15.379 5.516 -8.896 1.00 71.50 104 ASP A CA 1
ATOM 856 C C . ASP A 1 104 ? 14.079 5.013 -8.263 1.00 71.50 104 ASP A C 1
ATOM 858 O O . ASP A 1 104 ? 13.915 3.811 -8.016 1.00 71.50 104 ASP A O 1
ATOM 862 N N . THR A 1 105 ? 13.117 5.902 -8.005 1.00 81.62 105 THR A N 1
ATOM 863 C CA . THR A 1 105 ? 11.845 5.541 -7.366 1.00 81.62 105 THR A CA 1
ATOM 864 C C . THR A 1 105 ? 10.733 6.530 -7.714 1.00 81.62 105 THR A C 1
ATOM 866 O O . THR A 1 105 ? 10.882 7.732 -7.545 1.00 81.62 105 THR A O 1
ATOM 869 N N . LEU A 1 106 ? 9.574 6.026 -8.135 1.00 84.12 106 LEU A N 1
ATOM 870 C CA . LEU A 1 106 ? 8.351 6.818 -8.274 1.00 84.12 106 LEU A CA 1
ATOM 871 C C . LEU A 1 106 ? 7.461 6.557 -7.062 1.00 84.12 106 LEU A C 1
ATOM 873 O O . LEU A 1 106 ? 7.025 5.425 -6.862 1.00 84.12 106 LEU A O 1
ATOM 877 N N . ARG A 1 107 ? 7.176 7.596 -6.272 1.00 86.06 107 ARG A N 1
ATOM 878 C CA . ARG A 1 107 ? 6.335 7.514 -5.071 1.00 86.06 107 ARG A CA 1
ATOM 879 C C . ARG A 1 107 ? 5.012 8.241 -5.272 1.00 86.06 107 ARG A C 1
ATOM 881 O O . ARG A 1 107 ? 4.969 9.363 -5.778 1.00 86.06 107 ARG A O 1
ATOM 888 N N . MET A 1 108 ? 3.935 7.605 -4.833 1.00 85.06 108 MET A N 1
ATOM 889 C CA . MET A 1 108 ? 2.573 8.091 -4.967 1.00 85.06 108 MET A CA 1
ATOM 890 C C . MET A 1 108 ? 1.820 7.961 -3.656 1.00 85.06 108 MET A C 1
ATOM 892 O O . MET A 1 108 ? 1.759 6.895 -3.042 1.00 85.06 108 MET A O 1
ATOM 896 N N . ARG A 1 109 ? 1.222 9.080 -3.252 1.00 86.12 109 ARG A N 1
ATOM 897 C CA . ARG A 1 109 ? 0.362 9.150 -2.085 1.00 86.12 109 ARG A CA 1
ATOM 898 C C . ARG A 1 109 ? -1.062 9.404 -2.544 1.00 86.12 109 ARG A C 1
ATOM 900 O O . ARG A 1 109 ? -1.310 10.374 -3.251 1.00 86.12 109 ARG A O 1
ATOM 907 N N . GLN A 1 110 ? -1.989 8.551 -2.140 1.00 82.25 110 GLN A N 1
ATOM 908 C CA . GLN A 1 110 ? -3.418 8.780 -2.328 1.00 82.25 110 GLN A CA 1
ATOM 909 C C . GLN A 1 110 ? -4.073 8.770 -0.953 1.00 82.25 110 GLN A C 1
ATOM 911 O O . GLN A 1 110 ? -3.805 7.889 -0.147 1.00 82.25 110 GLN A O 1
ATOM 916 N N . SER A 1 111 ? -4.899 9.757 -0.656 1.00 80.00 111 SER A N 1
ATOM 917 C CA . SER A 1 111 ? -5.756 9.786 0.527 1.00 80.00 111 SER A CA 1
ATOM 918 C C . SER A 1 111 ? -7.193 9.767 0.050 1.00 80.00 111 SER A C 1
ATOM 920 O O . SER A 1 111 ? -7.540 10.526 -0.851 1.00 80.00 111 SER A O 1
ATOM 922 N N . PHE A 1 112 ? -8.028 8.927 0.636 1.00 74.81 112 PHE A N 1
ATOM 923 C CA . PHE A 1 112 ? -9.440 8.878 0.314 1.00 74.81 112 PHE A CA 1
ATOM 924 C C . PHE A 1 112 ? -10.188 9.615 1.417 1.00 74.81 112 PHE A C 1
ATOM 926 O O . PHE A 1 112 ? -10.032 9.307 2.596 1.00 74.81 112 PHE A O 1
ATOM 933 N N . VAL A 1 113 ? -10.971 10.620 1.041 1.00 63.91 113 VAL A N 1
ATOM 934 C CA . VAL A 1 113 ? -11.825 11.339 1.989 1.00 63.91 113 VAL A CA 1
ATOM 935 C C . VAL A 1 113 ? -13.253 10.883 1.750 1.00 63.91 113 VAL A C 1
ATOM 937 O O . VAL A 1 113 ? -13.749 10.927 0.622 1.00 63.91 113 VAL A O 1
ATOM 940 N N . GLU A 1 114 ? -13.915 10.430 2.809 1.00 59.53 114 GLU A N 1
ATOM 941 C CA . GLU A 1 114 ? -15.353 10.197 2.783 1.00 59.53 114 GLU A CA 1
ATOM 942 C C . GLU A 1 114 ? -16.053 11.559 2.763 1.00 59.53 114 GLU A C 1
ATOM 944 O O . GLU A 1 114 ? -16.021 12.309 3.735 1.00 59.53 114 GLU A O 1
ATOM 949 N N . THR A 1 115 ? -16.650 11.916 1.629 1.00 50.75 115 THR A N 1
ATOM 950 C CA . THR A 1 115 ? -17.516 13.096 1.503 1.00 50.75 115 THR A CA 1
ATOM 951 C C . THR A 1 115 ? -18.888 12.605 1.064 1.00 50.75 115 THR A C 1
ATOM 953 O O . THR A 1 115 ? -18.994 11.890 0.070 1.00 50.75 115 THR A O 1
ATOM 956 N N . ASP A 1 116 ? -19.936 12.933 1.821 1.00 52.88 116 ASP A N 1
ATOM 957 C CA . ASP A 1 116 ? -21.323 12.530 1.535 1.00 52.88 116 ASP A CA 1
ATOM 958 C C . ASP A 1 116 ? -21.527 11.008 1.350 1.00 52.88 116 ASP A C 1
ATOM 960 O O . ASP A 1 116 ? -22.272 10.575 0.472 1.00 52.88 116 ASP A O 1
ATOM 964 N N . LYS A 1 117 ? -20.872 10.178 2.181 1.00 55.06 117 LYS A N 1
ATOM 965 C CA . LYS A 1 117 ? -20.885 8.694 2.105 1.00 55.06 117 LYS A CA 1
ATOM 966 C C . LYS A 1 117 ? -20.256 8.107 0.831 1.00 55.06 117 LYS A C 1
ATOM 968 O O . LYS A 1 117 ? -20.453 6.930 0.533 1.00 55.06 117 LYS A O 1
ATOM 973 N N . VAL A 1 118 ? -19.495 8.902 0.080 1.00 53.84 118 VAL A N 1
ATOM 974 C CA . VAL A 1 118 ? -18.731 8.455 -1.090 1.00 53.84 118 VAL A CA 1
ATOM 975 C C . VAL A 1 118 ? -17.247 8.716 -0.841 1.00 53.84 118 VAL A C 1
ATOM 977 O O . VAL A 1 118 ? -16.844 9.828 -0.500 1.00 53.84 118 VAL A O 1
ATOM 980 N N . TRP A 1 119 ? -16.419 7.688 -1.024 1.00 56.03 119 TRP A N 1
ATOM 981 C CA . TRP A 1 119 ? -14.964 7.800 -0.922 1.00 56.03 119 TRP A CA 1
ATOM 982 C C . TRP A 1 119 ? -14.407 8.455 -2.184 1.00 56.03 119 TRP A C 1
ATOM 984 O O . TRP A 1 119 ? -14.535 7.903 -3.276 1.00 56.03 119 TRP A O 1
ATOM 994 N N . ARG A 1 120 ? -13.795 9.638 -2.050 1.00 55.75 120 ARG A N 1
ATOM 995 C CA . ARG A 1 120 ? -13.157 10.341 -3.172 1.00 55.75 120 ARG A CA 1
ATOM 996 C C . ARG A 1 120 ? -11.632 10.278 -3.056 1.00 55.75 120 ARG A C 1
ATOM 998 O O . ARG A 1 120 ? -11.112 10.651 -2.003 1.00 55.75 120 ARG A O 1
ATOM 1005 N N . PRO A 1 121 ? -10.908 9.839 -4.104 1.00 56.09 121 PRO A N 1
ATOM 1006 C CA . PRO A 1 121 ? -9.452 9.848 -4.100 1.00 56.09 121 PRO A CA 1
ATOM 1007 C C . PRO A 1 121 ? -8.915 11.281 -4.200 1.00 56.09 121 PRO A C 1
ATOM 1009 O O . PRO A 1 121 ? -9.319 12.057 -5.064 1.00 56.09 121 PRO A O 1
ATOM 1012 N N . PHE A 1 122 ? -7.950 11.611 -3.351 1.00 58.62 122 PHE A N 1
ATOM 1013 C CA . PHE A 1 122 ? -7.058 12.757 -3.484 1.00 58.62 122 PHE A CA 1
ATOM 1014 C C . PHE A 1 122 ? -5.631 12.228 -3.660 1.00 58.62 122 PHE A C 1
ATOM 1016 O O . PHE A 1 122 ? -5.067 11.645 -2.736 1.00 58.62 122 PHE A O 1
ATOM 1023 N N . ALA A 1 123 ? -5.058 12.379 -4.856 1.00 61.41 123 ALA A N 1
ATOM 1024 C CA . ALA A 1 123 ? -3.738 11.853 -5.206 1.00 61.41 123 ALA A CA 1
ATOM 1025 C C . ALA A 1 123 ? -2.684 12.972 -5.285 1.00 61.41 123 ALA A C 1
ATOM 1027 O O . ALA A 1 123 ? -2.893 13.984 -5.953 1.00 61.41 123 ALA A O 1
ATOM 1028 N N . GLN A 1 124 ? -1.525 12.766 -4.656 1.00 61.91 124 GLN A N 1
ATOM 1029 C CA . GLN A 1 124 ? -0.343 13.620 -4.756 1.00 61.91 124 GLN A CA 1
ATOM 1030 C C . GLN A 1 124 ? 0.876 12.782 -5.170 1.00 61.91 124 GLN A C 1
ATOM 1032 O O . GLN A 1 124 ? 1.211 11.775 -4.542 1.00 61.91 124 GLN A O 1
ATOM 1037 N N . ILE A 1 125 ? 1.551 13.209 -6.239 1.00 63.72 125 ILE A N 1
ATOM 1038 C CA . ILE A 1 125 ? 2.711 12.523 -6.825 1.00 63.72 125 ILE A CA 1
ATOM 1039 C C . ILE A 1 125 ? 3.967 13.327 -6.506 1.00 63.72 125 ILE A C 1
ATOM 1041 O O . ILE A 1 125 ? 3.989 14.542 -6.708 1.00 63.72 125 ILE A O 1
ATOM 1045 N N . PHE A 1 126 ? 5.019 12.648 -6.054 1.00 62.12 126 PHE A N 1
ATOM 1046 C CA . PHE 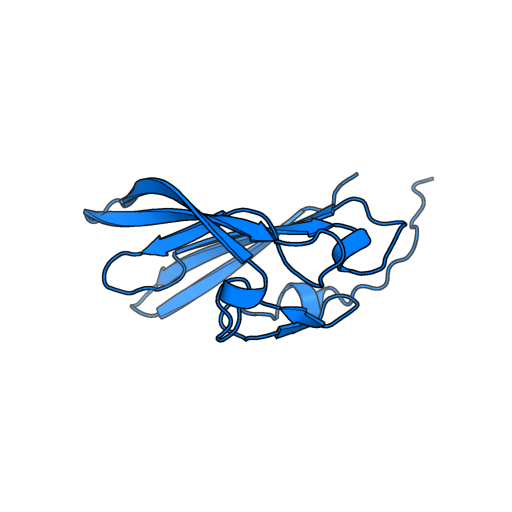A 1 126 ? 6.318 13.267 -5.809 1.00 62.12 126 PHE A CA 1
ATOM 1047 C C . PHE A 1 126 ? 7.355 12.674 -6.770 1.00 62.12 126 PHE A C 1
ATOM 1049 O O . PHE A 1 126 ? 7.615 11.469 -6.699 1.00 62.12 126 PHE A O 1
ATOM 1056 N N . PRO A 1 127 ? 7.955 13.474 -7.670 1.00 47.72 127 PRO A N 1
ATOM 1057 C CA . PRO A 1 127 ? 9.147 13.041 -8.390 1.00 47.72 127 PRO A CA 1
ATOM 1058 C C . PRO A 1 127 ? 10.330 12.940 -7.413 1.00 47.72 127 PRO A C 1
ATOM 1060 O O . PRO A 1 127 ? 10.487 13.801 -6.544 1.00 47.72 127 PRO A O 1
ATOM 1063 N N . SER A 1 128 ? 11.155 11.895 -7.532 1.00 51.78 128 SER A N 1
ATOM 1064 C CA . SER A 1 128 ? 12.456 11.842 -6.852 1.00 51.78 128 SER A CA 1
ATOM 1065 C C . SER A 1 128 ? 13.508 12.567 -7.697 1.00 51.78 128 SER A C 1
ATOM 1067 O O . SER A 1 128 ? 13.575 12.322 -8.903 1.00 51.78 128 SER A O 1
ATOM 1069 N N . ASN A 1 129 ? 14.299 13.440 -7.064 1.00 39.69 129 ASN A N 1
ATOM 1070 C CA . ASN A 1 129 ? 15.528 14.015 -7.632 1.00 39.69 129 ASN A CA 1
ATOM 1071 C C . ASN A 1 129 ? 16.657 12.989 -7.668 1.00 39.69 129 ASN A C 1
ATOM 1073 O O . ASN A 1 129 ? 16.714 12.190 -6.706 1.00 39.69 129 ASN A O 1
#

Foldseek 3Di:
DDPPPDDPPVVVLVVPDDLVDQWRDDLHTAGRCPHPCNVVFWDKDFPDWDADPVGWIKTWIWIGGPDLQALYKGGIWIATPPVRDTQKDWIKHACNNSVHPVAGMWTKIWGWDQDPNDTDIDIDTDGDD

Secondary structure (DSSP, 8-state):
----------HHHHHS--TTSSEEEESEEEEPTTSTTHHHHEEEEEEEEEE-TTS-EEEEEEEEESSTTSSB-EEEEEEETTT--EEEEEEEEETTTTT-TT--EEEEEEEEEEETTEEEEEEEEE---

Mean predicted aligned error: 8.7 Å

Radius of gyration: 15.5 Å; Cα contacts (8 Å, |Δi|>4): 250; chains: 1; bounding box: 41×39×38 Å

Solvent-accessible surface area (backbone atoms only — not comparable to full-atom values): 7477 Å² total; per-residue (Å²): 137,82,85,83,77,84,73,89,69,59,65,64,58,76,71,70,72,57,63,88,37,49,60,43,75,59,100,40,74,26,45,20,88,71,19,95,66,23,75,81,50,39,46,77,41,83,74,49,75,47,67,52,98,89,67,50,49,32,39,35,30,36,38,38,52,75,48,73,65,47,38,42,50,34,42,36,41,28,32,31,63,98,70,74,41,69,41,29,36,46,34,30,35,40,14,56,19,53,75,35,90,87,44,72,48,51,40,40,37,36,42,38,48,76,53,96,92,40,77,42,84,46,77,50,76,50,86,68,132

Nearest PDB structures (foldseek):
  5iv8-assembly2_C  TM=4.093E-01  e=7.945E+00  Klebsiella pneumoniae